Protein AF-A0AAD2GRL1-F1 (afdb_monomer_lite)

pLDDT: mean 74.94, std 17.13, range [29.59, 95.81]

Foldseek 3Di:
DVVVVVVVVVCVVVVVLVVVLVVVVPVPPPDPDPCPVVSVVVSVVVVVVVVVVVLLVVLLVLLVVLLVLLVVLQVLCCVPPVDGQPLSVLSNVLSVVSNVVSVVLVVVCVVPVPDPVVSCVVVVVVLVVSLVSLVVSLVSLVVCLVPVPPPQLPVPPPDPSVSSSRVSSVVSNVSSVVSNVD

Structure (mmCIF, N/CA/C/O backbone):
data_AF-A0AAD2GRL1-F1
#
_entry.id   AF-A0AAD2GRL1-F1
#
loop_
_atom_site.group_PDB
_atom_site.id
_atom_site.type_symbol
_atom_site.label_atom_id
_atom_site.label_alt_id
_atom_site.label_comp_id
_atom_site.label_asym_id
_atom_site.label_entity_id
_atom_site.label_seq_id
_atom_site.pdbx_PDB_ins_code
_atom_site.Cartn_x
_atom_site.Cartn_y
_atom_site.Cartn_z
_atom_site.occupancy
_atom_site.B_iso_or_equiv
_atom_site.auth_seq_id
_atom_site.auth_comp_id
_atom_site.auth_asym_id
_atom_site.auth_atom_id
_atom_site.pdbx_PDB_model_num
ATOM 1 N N . MET A 1 1 ? -14.959 5.376 -14.276 1.00 34.91 1 MET A N 1
ATOM 2 C CA . MET A 1 1 ? -16.328 4.791 -14.392 1.00 34.91 1 MET A CA 1
ATOM 3 C C . MET A 1 1 ? -16.620 3.685 -13.372 1.00 34.91 1 MET A C 1
ATOM 5 O O . MET A 1 1 ? -17.796 3.424 -13.156 1.00 34.91 1 MET A O 1
ATOM 9 N N . ARG A 1 2 ? -15.634 3.021 -12.741 1.00 31.81 2 ARG A N 1
ATOM 10 C CA . ARG A 1 2 ? -15.930 2.032 -11.677 1.00 31.81 2 ARG A CA 1
ATOM 11 C C . ARG A 1 2 ? -16.006 2.670 -10.281 1.00 31.81 2 ARG A C 1
ATOM 13 O O . ARG A 1 2 ? -16.637 2.109 -9.393 1.00 31.81 2 ARG A O 1
ATOM 20 N N . GLU A 1 3 ? -15.440 3.862 -10.104 1.00 33.09 3 GLU A N 1
ATOM 21 C CA . GLU A 1 3 ? -15.349 4.563 -8.816 1.00 33.09 3 GLU A CA 1
ATOM 22 C C . GLU A 1 3 ? -16.714 4.994 -8.248 1.00 33.09 3 GLU A C 1
ATOM 24 O O . GLU A 1 3 ? -16.919 4.963 -7.036 1.00 33.09 3 GLU A O 1
ATOM 29 N N . CYS A 1 4 ? -17.689 5.317 -9.107 1.00 29.59 4 CYS A N 1
ATOM 30 C CA . CYS A 1 4 ? -19.029 5.744 -8.682 1.00 29.59 4 CYS A CA 1
ATOM 31 C C . CYS A 1 4 ? -19.801 4.657 -7.907 1.00 29.59 4 CYS A C 1
ATOM 33 O O . CYS A 1 4 ? -20.678 4.979 -7.107 1.00 29.59 4 CYS A O 1
ATOM 35 N N . VAL A 1 5 ? -19.473 3.375 -8.117 1.00 37.91 5 VAL A N 1
ATOM 36 C CA . VAL A 1 5 ? -20.141 2.250 -7.440 1.00 37.91 5 VAL A CA 1
ATOM 37 C C . VAL A 1 5 ? -19.749 2.180 -5.961 1.00 37.91 5 VAL A C 1
ATOM 39 O O . VAL A 1 5 ? -20.601 1.903 -5.119 1.00 37.91 5 VAL A O 1
ATOM 42 N N . TYR A 1 6 ? -18.490 2.484 -5.627 1.00 38.44 6 TYR A N 1
ATOM 43 C CA . TYR A 1 6 ? -18.002 2.447 -4.243 1.00 38.44 6 TYR A CA 1
ATOM 44 C C . TYR A 1 6 ? -18.630 3.543 -3.376 1.00 38.44 6 TYR A C 1
ATOM 46 O O . TYR A 1 6 ? -19.085 3.245 -2.273 1.00 38.44 6 TYR A O 1
ATOM 54 N N . TYR A 1 7 ? -18.739 4.772 -3.894 1.00 39.94 7 TYR A N 1
ATOM 55 C CA . TYR A 1 7 ? -19.464 5.851 -3.210 1.00 39.94 7 TYR A CA 1
ATOM 56 C C . TYR A 1 7 ? -20.940 5.493 -3.001 1.00 39.94 7 TYR A C 1
ATOM 58 O O . TYR A 1 7 ? -21.425 5.543 -1.876 1.00 39.94 7 TYR A O 1
ATOM 66 N N . SER A 1 8 ? -21.632 5.020 -4.046 1.00 38.16 8 SER A N 1
ATOM 67 C CA . SER A 1 8 ? -23.049 4.650 -3.941 1.00 38.16 8 SER A CA 1
ATOM 68 C C . SER A 1 8 ? -23.310 3.523 -2.928 1.00 38.16 8 SER A C 1
ATOM 70 O O . SER A 1 8 ? -24.300 3.582 -2.193 1.00 38.16 8 SER A O 1
ATOM 72 N N . LEU A 1 9 ? -22.418 2.525 -2.822 1.00 44.53 9 LEU A N 1
ATOM 73 C CA . LEU A 1 9 ? -22.520 1.512 -1.767 1.00 44.53 9 LEU A CA 1
ATOM 74 C C . LEU A 1 9 ? -22.284 2.111 -0.376 1.00 44.53 9 LEU A C 1
ATOM 76 O O . LEU A 1 9 ? -23.083 1.845 0.525 1.00 44.53 9 LEU A O 1
ATOM 80 N N . ALA A 1 10 ? -21.234 2.920 -0.202 1.00 51.12 10 ALA A N 1
ATOM 81 C CA . ALA A 1 10 ? -20.911 3.559 1.072 1.00 51.12 10 ALA A CA 1
ATOM 82 C C . ALA A 1 10 ? -22.069 4.436 1.577 1.00 51.12 10 ALA A C 1
ATOM 84 O O . ALA A 1 10 ? -22.501 4.266 2.717 1.00 51.12 10 ALA A O 1
ATOM 85 N N . ASP A 1 11 ? -22.649 5.272 0.710 1.00 53.78 11 ASP A N 1
ATOM 86 C CA . ASP A 1 11 ? -23.836 6.077 1.016 1.00 53.78 11 ASP A CA 1
ATOM 87 C C . ASP A 1 11 ? -25.035 5.201 1.400 1.00 53.78 11 ASP A C 1
ATOM 89 O O . ASP A 1 11 ? -25.730 5.494 2.371 1.00 53.78 11 ASP A O 1
ATOM 93 N N . SER A 1 12 ? -25.269 4.083 0.700 1.00 55.78 12 SER A N 1
ATOM 94 C CA . SER A 1 12 ? -26.387 3.178 1.009 1.00 55.78 12 SER A CA 1
ATOM 95 C C . SER A 1 12 ? -26.247 2.483 2.373 1.00 55.78 12 SER A C 1
ATOM 97 O O . SER A 1 12 ? -27.241 2.291 3.080 1.00 55.78 12 SER A O 1
ATOM 99 N N . VAL A 1 13 ? -25.018 2.140 2.778 1.00 59.41 13 VAL A N 1
ATOM 100 C CA . VAL A 1 13 ? -24.712 1.537 4.084 1.00 59.41 13 VAL A CA 1
ATOM 101 C C . VAL A 1 13 ? -24.770 2.593 5.186 1.00 59.41 13 VAL A C 1
ATOM 103 O O . VAL A 1 13 ? -25.378 2.348 6.229 1.00 59.41 13 VAL A O 1
ATOM 106 N N . LEU A 1 14 ? -24.218 3.786 4.947 1.00 61.22 14 LEU A N 1
ATOM 107 C CA . LEU A 1 14 ? -24.242 4.901 5.891 1.00 61.22 14 LEU A CA 1
ATOM 108 C C . LEU A 1 14 ? -25.675 5.396 6.133 1.00 61.22 14 LEU A C 1
ATOM 110 O O . LEU A 1 14 ? -26.078 5.564 7.283 1.00 61.22 14 LEU A O 1
ATOM 114 N N . ALA A 1 15 ? -26.484 5.536 5.079 1.00 59.75 15 ALA A N 1
ATOM 115 C CA . ALA A 1 15 ? -27.900 5.879 5.177 1.00 59.75 15 ALA A CA 1
ATOM 116 C C . ALA A 1 15 ? -28.693 4.827 5.966 1.00 59.75 15 ALA A C 1
ATOM 118 O O . ALA A 1 15 ? -29.509 5.191 6.812 1.00 59.75 15 ALA A O 1
ATOM 119 N N . ARG A 1 16 ? -28.424 3.528 5.766 1.00 60.09 16 ARG A N 1
ATOM 120 C CA . ARG A 1 16 ? -29.048 2.452 6.557 1.00 60.09 16 ARG A CA 1
ATOM 121 C C . ARG A 1 16 ? -28.599 2.463 8.021 1.00 60.09 16 ARG A C 1
ATOM 123 O O . ARG A 1 16 ? -29.441 2.310 8.901 1.00 60.09 16 ARG A O 1
ATOM 130 N N . ALA A 1 17 ? -27.321 2.708 8.308 1.00 57.66 17 ALA A N 1
ATOM 131 C CA . ALA A 1 17 ? -26.826 2.857 9.680 1.00 57.66 17 ALA A CA 1
ATOM 132 C C . ALA A 1 17 ? -27.467 4.068 10.389 1.00 57.66 17 ALA A C 1
ATOM 134 O O . ALA A 1 17 ? -27.933 3.955 11.525 1.00 57.66 17 ALA A O 1
ATOM 135 N N . LEU A 1 18 ? -27.580 5.204 9.691 1.00 61.75 18 LEU A N 1
ATOM 136 C CA . LEU A 1 18 ? -28.280 6.398 10.168 1.00 61.75 18 LEU A CA 1
ATOM 137 C C . LEU A 1 18 ? -29.777 6.135 10.392 1.00 61.75 18 LEU A C 1
ATOM 139 O O . LEU A 1 18 ? -30.306 6.549 11.420 1.00 61.75 18 LEU A O 1
ATOM 143 N N . GLN A 1 19 ? -30.450 5.401 9.499 1.00 59.53 19 GLN A N 1
ATOM 144 C CA . GLN A 1 19 ? -31.848 4.981 9.673 1.00 59.53 19 GLN A CA 1
ATOM 145 C C . GLN A 1 19 ? -32.039 4.062 10.889 1.00 59.53 19 GLN A C 1
ATOM 147 O O . GLN A 1 19 ? -33.014 4.224 11.618 1.00 59.53 19 GLN A O 1
ATOM 152 N N . VAL A 1 20 ? -31.104 3.146 11.166 1.00 58.16 20 VAL A N 1
ATOM 153 C CA . VAL A 1 20 ? -31.151 2.282 12.360 1.00 58.16 20 VAL A CA 1
ATOM 154 C C . VAL A 1 20 ? -30.948 3.089 13.650 1.00 58.16 20 VAL A C 1
ATOM 156 O O . VAL A 1 20 ? -31.692 2.887 14.612 1.00 58.16 20 VAL A O 1
ATOM 159 N N . CYS A 1 21 ? -30.021 4.057 13.678 1.00 53.47 21 CYS A N 1
ATOM 160 C CA . CYS A 1 21 ? -29.917 4.985 14.811 1.00 53.47 21 CYS A CA 1
ATOM 161 C C . CYS A 1 21 ? -31.137 5.925 14.921 1.00 53.47 21 CYS A C 1
ATOM 163 O O . CYS A 1 21 ? -31.502 6.311 16.030 1.00 53.47 21 CYS A O 1
ATOM 165 N N . ALA A 1 22 ? -31.786 6.284 13.808 1.00 55.81 22 ALA A N 1
ATOM 166 C CA . ALA A 1 22 ? -32.980 7.128 13.801 1.00 55.81 22 ALA A CA 1
ATOM 167 C C . ALA A 1 22 ? -34.218 6.390 14.335 1.00 55.81 22 ALA A C 1
ATOM 169 O O . ALA A 1 22 ? -34.854 6.897 15.248 1.00 55.81 22 ALA A O 1
ATOM 170 N N . LEU A 1 23 ? -34.518 5.175 13.864 1.00 51.56 23 LEU A N 1
ATOM 171 C CA . LEU A 1 23 ? -35.681 4.394 14.320 1.00 51.56 23 LEU A CA 1
ATOM 172 C C . LEU A 1 23 ? -35.626 4.037 15.814 1.00 51.56 23 LEU A C 1
ATOM 174 O O . LEU A 1 23 ? -36.661 3.857 16.454 1.00 51.56 23 LEU A O 1
ATOM 178 N N . LYS A 1 24 ? -34.428 3.978 16.412 1.00 46.16 24 LYS A N 1
ATOM 179 C CA . LYS A 1 24 ? -34.277 3.765 17.860 1.00 46.16 24 LYS A CA 1
ATOM 180 C C . LYS A 1 24 ? -34.574 5.016 18.710 1.00 46.16 24 LYS A C 1
ATOM 182 O O . LYS A 1 24 ? -34.541 4.929 19.935 1.00 46.16 24 LYS A O 1
ATOM 187 N N . ARG A 1 25 ? -34.882 6.158 18.082 1.00 48.06 25 ARG A N 1
ATOM 188 C CA . ARG A 1 25 ? -35.316 7.403 18.737 1.00 48.06 25 ARG A CA 1
ATOM 189 C C . ARG A 1 25 ? -36.762 7.313 19.230 1.00 48.06 25 ARG A C 1
ATOM 191 O O . ARG A 1 25 ? -37.033 7.658 20.376 1.00 48.06 25 ARG A O 1
ATOM 198 N N . ASP A 1 26 ? -37.665 6.816 18.389 1.00 46.94 26 ASP A N 1
ATOM 199 C CA . ASP A 1 26 ? -39.111 7.009 18.577 1.00 46.94 26 ASP A CA 1
ATOM 200 C C . ASP A 1 26 ? -39.722 6.069 19.631 1.00 46.94 26 ASP A C 1
ATOM 202 O O . ASP A 1 26 ? -40.682 6.423 20.311 1.00 46.94 26 ASP A O 1
ATOM 206 N N . VAL A 1 27 ? -39.120 4.893 19.846 1.00 55.03 27 VAL A N 1
ATOM 207 C CA . VAL A 1 27 ? -39.595 3.897 20.830 1.00 55.03 27 VAL A CA 1
ATOM 208 C C . VAL A 1 27 ? -39.356 4.336 22.289 1.00 55.03 27 VAL A C 1
ATOM 210 O O . VAL A 1 27 ? -40.001 3.819 23.197 1.00 55.03 27 VAL A O 1
ATOM 213 N N . ASN A 1 28 ? -38.451 5.292 22.547 1.00 47.62 28 ASN A N 1
ATOM 214 C CA . ASN A 1 28 ? -38.010 5.658 23.904 1.00 47.62 28 ASN A CA 1
ATOM 215 C C . ASN A 1 28 ? -38.400 7.093 24.330 1.00 47.62 28 ASN A C 1
ATOM 217 O O . ASN A 1 28 ? -37.720 7.716 25.145 1.00 47.62 28 ASN A O 1
ATOM 221 N N . ALA A 1 29 ? -39.510 7.629 23.817 1.00 52.50 29 ALA A N 1
ATOM 222 C CA . ALA A 1 29 ? -39.974 8.990 24.122 1.00 52.50 29 ALA A CA 1
ATOM 223 C C . ALA A 1 29 ? -40.508 9.209 25.565 1.00 52.50 29 ALA A C 1
ATOM 225 O O . ALA A 1 29 ? -40.872 10.325 25.914 1.00 52.50 29 ALA A O 1
ATOM 226 N N . ASN A 1 30 ? -40.543 8.175 26.420 1.00 52.56 30 ASN A N 1
ATOM 227 C CA . ASN A 1 30 ? -41.138 8.226 27.770 1.00 52.56 30 ASN A CA 1
ATOM 228 C C . ASN A 1 30 ? -40.129 8.147 28.942 1.00 52.56 30 ASN A C 1
ATOM 230 O O . ASN A 1 30 ? -40.545 8.043 30.093 1.00 52.56 30 ASN A O 1
ATOM 234 N N . SER A 1 31 ? -38.811 8.200 28.699 1.00 51.69 31 SER A N 1
ATOM 235 C CA . SER A 1 31 ? -37.779 8.134 29.760 1.00 51.69 31 SER A CA 1
ATOM 236 C C . SER A 1 31 ? -36.692 9.207 29.591 1.00 51.69 31 SER A C 1
ATOM 238 O O . SER A 1 31 ? -35.535 8.947 29.257 1.00 51.69 31 SER A O 1
ATOM 240 N N . HIS A 1 32 ? -37.089 10.464 29.803 1.00 53.50 32 HIS A N 1
ATOM 241 C CA . HIS A 1 32 ? -36.231 11.632 29.590 1.00 53.50 32 HIS A CA 1
ATOM 242 C C . HIS A 1 32 ? -35.040 11.738 30.572 1.00 53.50 32 HIS A C 1
ATOM 244 O O . HIS A 1 32 ? -35.009 11.146 31.649 1.00 53.50 32 HIS A O 1
ATOM 250 N N . ILE A 1 33 ? -34.057 12.557 30.178 1.00 52.31 33 ILE A N 1
ATOM 251 C CA . ILE A 1 33 ? -32.831 12.936 30.909 1.00 52.31 33 ILE A CA 1
ATOM 252 C C . ILE A 1 33 ? -31.745 11.841 30.968 1.00 52.31 33 ILE A C 1
ATOM 254 O O . ILE A 1 33 ? -30.669 12.058 30.412 1.00 52.31 33 ILE A O 1
ATOM 258 N N . LEU A 1 34 ? -31.978 10.667 31.567 1.00 48.75 34 LEU A N 1
ATOM 259 C CA . LEU A 1 34 ? -30.893 9.683 31.794 1.00 48.75 34 LEU A CA 1
ATOM 260 C C . LEU A 1 34 ? -30.410 8.933 30.533 1.00 48.75 34 LEU A C 1
ATOM 262 O O . LEU A 1 34 ? -29.271 8.472 30.496 1.00 48.75 34 LEU A O 1
ATOM 266 N N . ALA A 1 35 ? -31.228 8.830 29.481 1.00 48.78 35 ALA A N 1
ATOM 267 C CA . ALA A 1 35 ? -30.902 8.027 28.294 1.00 48.78 35 ALA A CA 1
ATOM 268 C C . ALA A 1 35 ? -29.827 8.640 27.362 1.00 48.78 35 ALA A C 1
ATOM 270 O O . ALA A 1 35 ? -29.177 7.914 26.607 1.00 48.78 35 ALA A O 1
ATOM 271 N N . SER A 1 36 ? -29.621 9.963 27.403 1.00 48.34 36 SER A N 1
ATOM 272 C CA . SER A 1 36 ? -28.854 10.711 26.386 1.00 48.34 36 SER A CA 1
ATOM 273 C C . SER A 1 36 ? -27.392 10.248 26.240 1.00 48.34 36 SER A C 1
ATOM 275 O O . SER A 1 36 ? -26.915 9.967 25.135 1.00 48.34 36 SER A O 1
ATOM 277 N N . SER A 1 37 ? -26.686 10.082 27.362 1.00 49.03 37 SER A N 1
ATOM 278 C CA . SER A 1 37 ? -25.266 9.697 27.383 1.00 49.03 37 SER A CA 1
ATOM 279 C C . SER A 1 37 ? -25.023 8.246 26.942 1.00 49.03 37 SER A C 1
ATOM 281 O O . SER A 1 37 ? -23.983 7.946 26.352 1.00 49.03 37 SER A O 1
ATOM 283 N N . HIS A 1 38 ? -25.985 7.349 27.178 1.00 49.03 38 HIS A N 1
ATOM 284 C CA . HIS A 1 38 ? -25.906 5.941 26.779 1.00 49.03 38 HIS A CA 1
ATOM 285 C C . HIS A 1 38 ? -26.301 5.726 25.308 1.00 49.03 38 HIS A C 1
ATOM 287 O O . HIS A 1 38 ? -25.713 4.892 24.611 1.00 49.03 38 HIS A O 1
ATOM 293 N N . PHE A 1 39 ? -27.256 6.517 24.807 1.00 45.84 39 PHE A N 1
ATOM 294 C CA . PHE A 1 39 ? -27.690 6.488 23.409 1.00 45.84 39 PHE A CA 1
ATOM 295 C C . PHE A 1 39 ? -26.578 6.951 22.456 1.00 45.84 39 PHE A C 1
ATOM 297 O O . PHE A 1 39 ? -26.257 6.245 21.499 1.00 45.84 39 PHE A O 1
ATOM 304 N N . SER A 1 40 ? -25.921 8.077 22.769 1.00 52.47 40 SER A N 1
ATOM 305 C CA . SER A 1 40 ? -24.790 8.607 21.990 1.00 52.47 40 SER A CA 1
ATOM 306 C C . SER A 1 40 ? -23.672 7.567 21.813 1.00 52.47 40 SER A C 1
ATOM 308 O O . SER A 1 40 ? -23.276 7.253 20.688 1.00 52.47 40 SER A O 1
ATOM 310 N N . ARG A 1 41 ? -23.251 6.926 22.915 1.00 55.69 41 ARG A N 1
ATOM 311 C CA . ARG A 1 41 ? -22.243 5.851 22.900 1.00 55.69 41 ARG A CA 1
ATOM 312 C C . ARG A 1 41 ? -22.633 4.677 21.999 1.00 55.69 41 ARG A C 1
ATOM 314 O O . ARG A 1 41 ? -21.765 4.132 21.327 1.00 55.69 41 ARG A O 1
ATOM 321 N N . SER A 1 42 ? -23.914 4.312 21.952 1.00 55.38 42 SER A N 1
ATOM 322 C CA . SER A 1 42 ? -24.396 3.156 21.181 1.00 55.38 42 SER A CA 1
ATOM 323 C C . SER A 1 42 ? -24.320 3.378 19.662 1.00 55.38 42 SER A C 1
ATOM 325 O O . SER A 1 42 ? -23.892 2.484 18.929 1.00 55.38 42 SER A O 1
ATOM 327 N N . CYS A 1 43 ? -24.681 4.572 19.174 1.00 61.16 43 CYS A N 1
ATOM 328 C CA . CYS A 1 43 ? -24.590 4.871 17.739 1.00 61.16 43 CYS A CA 1
ATOM 329 C C . CYS A 1 43 ? -23.126 5.056 17.290 1.00 61.16 43 CYS A C 1
ATOM 331 O O . CYS 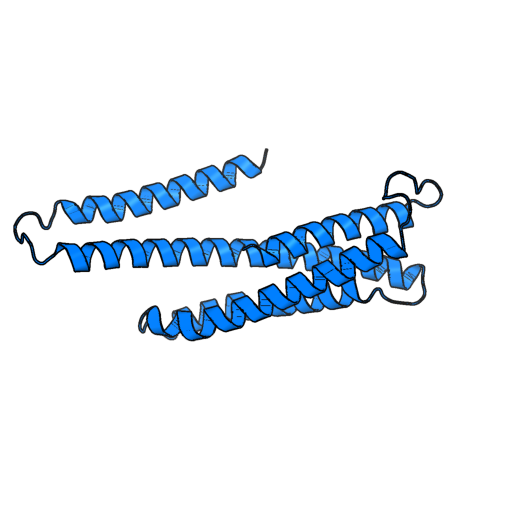A 1 43 ? -22.715 4.460 16.296 1.00 61.16 43 CYS A O 1
ATOM 333 N N . VAL A 1 44 ? -22.308 5.782 18.070 1.00 67.00 44 VAL A N 1
ATOM 334 C CA . VAL A 1 44 ? -20.861 5.956 17.806 1.00 67.00 44 VAL A CA 1
ATOM 335 C C . VAL A 1 44 ? -20.141 4.608 17.709 1.00 67.00 44 VAL A C 1
ATOM 337 O O . VAL A 1 44 ? -19.363 4.386 16.783 1.00 67.00 44 VAL A O 1
ATOM 340 N N . MET A 1 45 ? -20.446 3.685 18.625 1.00 64.81 45 MET A N 1
ATOM 341 C CA . MET A 1 45 ? -19.877 2.336 18.652 1.00 64.81 45 MET A CA 1
ATOM 342 C C . MET A 1 45 ? -20.198 1.534 17.381 1.00 64.81 45 MET A C 1
ATOM 344 O O . MET A 1 45 ? -19.319 0.859 16.856 1.00 64.81 45 MET A O 1
ATOM 348 N N . THR A 1 46 ? -21.417 1.660 16.846 1.00 66.94 46 THR A N 1
ATOM 349 C CA . THR A 1 46 ? -21.828 0.975 15.607 1.00 66.94 46 THR A CA 1
ATOM 350 C C . THR A 1 46 ? -21.139 1.568 14.373 1.00 66.94 46 THR A C 1
ATOM 352 O O . THR A 1 46 ? -20.641 0.828 13.526 1.00 66.94 46 THR A O 1
ATOM 355 N N . VAL A 1 47 ? -21.066 2.902 14.274 1.00 72.44 47 VAL A N 1
ATOM 356 C CA . VAL A 1 47 ? -20.419 3.590 13.140 1.00 72.44 47 VAL A CA 1
ATOM 357 C C . VAL A 1 47 ? -18.922 3.268 13.081 1.00 72.44 47 VAL A C 1
ATOM 359 O O . VAL A 1 47 ? -18.412 2.963 12.005 1.00 72.44 47 VAL A O 1
ATOM 362 N N . ALA A 1 48 ? -18.232 3.248 14.227 1.00 73.50 48 ALA A N 1
ATOM 363 C CA . ALA A 1 48 ? -16.814 2.890 14.298 1.00 73.50 48 ALA A CA 1
ATOM 364 C C . ALA A 1 48 ? -16.531 1.473 13.761 1.00 73.50 48 ALA A C 1
ATOM 366 O O . ALA A 1 48 ? -15.582 1.285 13.000 1.00 73.50 48 ALA A O 1
ATOM 367 N N . SER A 1 49 ? -17.376 0.487 14.089 1.00 72.56 49 SER A N 1
ATOM 368 C CA . SER A 1 49 ? -17.248 -0.883 13.569 1.00 72.56 49 SER A CA 1
ATOM 369 C C . SER A 1 49 ? -17.411 -0.963 12.047 1.00 72.56 49 SER A C 1
ATOM 371 O O . SER A 1 49 ? -16.669 -1.696 11.397 1.00 72.56 49 SER A O 1
ATOM 373 N N . VAL A 1 50 ? -18.341 -0.196 11.464 1.00 77.38 50 VAL A N 1
ATOM 374 C CA . VAL A 1 50 ? -18.548 -0.156 10.003 1.00 77.38 50 VAL A CA 1
ATOM 375 C C . VAL A 1 50 ? -17.352 0.487 9.294 1.00 77.38 50 VAL A C 1
ATOM 377 O O . VAL A 1 50 ? -16.865 -0.066 8.310 1.00 77.38 50 VAL A O 1
ATOM 380 N N . VAL A 1 51 ? -16.835 1.607 9.811 1.00 81.38 51 VAL A N 1
ATOM 381 C CA . VAL A 1 51 ? -15.658 2.287 9.238 1.00 81.38 51 VAL A CA 1
ATOM 382 C C . VAL A 1 51 ? -14.417 1.387 9.286 1.00 81.38 51 VAL A C 1
ATOM 384 O O . VAL A 1 51 ? -13.754 1.231 8.262 1.00 81.38 51 VAL A O 1
ATOM 387 N N . ARG A 1 52 ? -14.153 0.717 10.421 1.00 80.50 52 ARG A N 1
ATOM 388 C CA . ARG A 1 52 ? -13.067 -0.276 10.565 1.00 80.50 52 ARG A CA 1
ATOM 389 C C . ARG A 1 52 ? -13.170 -1.392 9.520 1.00 80.50 52 ARG A C 1
ATOM 391 O O . ARG A 1 52 ? -12.174 -1.716 8.881 1.00 80.50 52 ARG A O 1
ATOM 398 N N . LEU A 1 53 ? -14.360 -1.966 9.322 1.00 81.81 53 LEU A N 1
ATOM 399 C CA . LEU A 1 53 ? -14.562 -3.050 8.353 1.00 81.81 53 LEU A CA 1
ATOM 400 C C . LEU A 1 53 ? -14.271 -2.592 6.911 1.00 81.81 53 LEU A C 1
ATOM 402 O O . LEU A 1 53 ? -13.633 -3.316 6.147 1.00 81.81 53 LEU A O 1
ATOM 406 N N . ILE A 1 54 ? -14.701 -1.378 6.548 1.00 86.88 54 ILE A N 1
ATOM 407 C CA . ILE A 1 54 ? -14.446 -0.792 5.225 1.00 86.88 54 ILE A CA 1
ATOM 408 C C . ILE A 1 54 ? -12.942 -0.547 5.026 1.00 86.88 54 ILE A C 1
ATOM 410 O O . ILE A 1 54 ? -12.400 -0.979 4.008 1.00 86.88 54 ILE A O 1
ATOM 414 N N . ALA A 1 55 ? -12.259 0.062 6.001 1.00 86.69 55 ALA A N 1
ATOM 415 C CA . ALA A 1 55 ? -10.817 0.322 5.956 1.00 86.69 55 ALA A CA 1
ATOM 416 C C . ALA A 1 55 ? -10.000 -0.972 5.772 1.00 86.69 55 ALA A C 1
ATOM 418 O O . ALA A 1 55 ? -9.240 -1.092 4.811 1.00 86.69 55 ALA A O 1
ATOM 419 N N . LEU A 1 56 ? -10.246 -1.988 6.609 1.00 84.56 56 LEU A N 1
ATOM 420 C CA . LEU A 1 56 ? -9.605 -3.305 6.500 1.00 84.56 56 LEU A CA 1
ATOM 421 C C . LEU A 1 56 ? -9.862 -3.963 5.131 1.00 84.56 56 LEU A C 1
ATOM 423 O O . LEU A 1 56 ? -8.951 -4.548 4.544 1.00 84.56 56 LEU A O 1
ATOM 427 N N . SER A 1 57 ? -11.078 -3.835 4.582 1.00 87.94 57 SER A N 1
ATOM 428 C CA . SER A 1 57 ? -11.386 -4.377 3.253 1.00 87.94 57 SER A CA 1
ATOM 429 C C . SER A 1 57 ? -10.579 -3.690 2.140 1.00 87.94 57 SER A C 1
ATOM 431 O O . SER A 1 57 ? -10.008 -4.380 1.296 1.00 87.94 57 SER A O 1
ATOM 433 N N . LEU A 1 58 ? -10.443 -2.359 2.178 1.00 89.94 58 LEU A N 1
ATOM 434 C CA . LEU A 1 58 ? -9.670 -1.584 1.201 1.00 89.94 58 LEU A CA 1
ATOM 435 C C . LEU A 1 58 ? -8.180 -1.938 1.252 1.00 89.94 58 LEU A C 1
ATOM 437 O O . LEU A 1 58 ? -7.601 -2.271 0.217 1.00 89.94 58 LEU A O 1
ATOM 441 N N . VAL A 1 59 ? -7.588 -1.961 2.451 1.00 91.19 59 VAL A N 1
ATOM 442 C CA . VAL A 1 59 ? -6.179 -2.343 2.652 1.00 91.19 59 VAL A CA 1
ATOM 443 C C . VAL A 1 59 ? -5.910 -3.760 2.135 1.00 91.19 59 VAL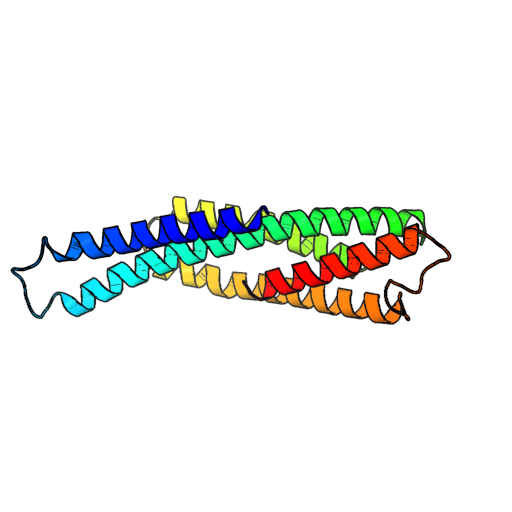 A C 1
ATOM 445 O O . VAL A 1 59 ? -4.891 -3.990 1.488 1.00 91.19 59 VAL A O 1
ATOM 448 N N . SER A 1 60 ? -6.836 -4.709 2.324 1.00 90.88 60 SER A N 1
ATOM 449 C CA . SER A 1 60 ? -6.669 -6.072 1.794 1.00 90.88 60 SER A CA 1
ATOM 450 C C . SER A 1 60 ? -6.655 -6.135 0.256 1.00 90.88 60 SER A C 1
ATOM 452 O O . SER A 1 60 ? -5.864 -6.882 -0.323 1.00 90.88 60 SER A O 1
ATOM 454 N N . VAL A 1 61 ? -7.466 -5.312 -0.423 1.00 93.00 61 VAL A N 1
ATOM 455 C CA . VAL A 1 61 ? -7.500 -5.231 -1.894 1.00 93.00 61 VAL A CA 1
ATOM 456 C C . VAL A 1 61 ? -6.234 -4.560 -2.432 1.00 93.00 61 VAL A C 1
ATOM 458 O O . VAL A 1 61 ? -5.614 -5.076 -3.361 1.00 93.00 61 VAL A O 1
ATOM 461 N N . PHE A 1 62 ? -5.790 -3.457 -1.827 1.00 91.62 62 PHE A N 1
ATOM 462 C CA . PHE A 1 62 ? -4.543 -2.794 -2.221 1.00 91.62 62 PHE A CA 1
ATOM 463 C C . PHE A 1 62 ? -3.296 -3.646 -1.912 1.00 91.62 62 PHE A C 1
ATOM 465 O O . PHE A 1 62 ? -2.334 -3.631 -2.685 1.00 91.62 62 PHE A O 1
ATOM 472 N N . ALA A 1 63 ? -3.311 -4.455 -0.845 1.00 92.81 63 ALA A N 1
ATOM 473 C CA . ALA A 1 63 ? -2.285 -5.466 -0.579 1.00 92.81 63 ALA A CA 1
ATOM 474 C C . ALA A 1 63 ? -2.231 -6.547 -1.679 1.00 92.81 63 ALA A C 1
ATOM 476 O O . ALA A 1 63 ? -1.150 -6.900 -2.145 1.00 92.81 63 ALA A O 1
ATOM 477 N N . LEU A 1 64 ? -3.380 -7.032 -2.164 1.00 93.94 64 LEU A N 1
ATOM 478 C CA . LEU A 1 64 ? -3.429 -7.969 -3.297 1.00 93.94 64 LEU A CA 1
ATOM 479 C C . LEU A 1 64 ? -2.888 -7.343 -4.596 1.00 93.94 64 LEU A C 1
ATOM 481 O O . LEU A 1 64 ? -2.115 -7.988 -5.306 1.00 93.94 64 LEU A O 1
ATOM 485 N N . CYS A 1 65 ? -3.225 -6.081 -4.882 1.00 93.56 65 CYS A N 1
ATOM 486 C CA . CYS A 1 65 ? -2.677 -5.353 -6.032 1.00 93.56 65 CYS A CA 1
ATOM 487 C C . CYS A 1 65 ? -1.149 -5.196 -5.941 1.00 93.56 65 CYS A C 1
ATOM 489 O O . CYS A 1 65 ? -0.436 -5.525 -6.888 1.00 93.56 65 CYS A O 1
ATOM 491 N N . THR A 1 66 ? -0.629 -4.743 -4.796 1.00 93.25 66 THR A N 1
ATOM 492 C CA . THR A 1 66 ? 0.822 -4.558 -4.589 1.00 93.25 66 THR A CA 1
ATOM 493 C C . THR A 1 66 ? 1.606 -5.866 -4.631 1.00 93.25 66 THR A C 1
ATOM 495 O O . THR A 1 66 ? 2.711 -5.869 -5.167 1.00 93.25 66 THR A O 1
ATOM 498 N N . LEU A 1 67 ? 1.038 -6.984 -4.163 1.00 94.19 67 LEU A N 1
ATOM 499 C CA . LEU A 1 67 ? 1.640 -8.313 -4.322 1.00 94.19 67 LEU A CA 1
ATOM 500 C C . LEU A 1 67 ? 1.824 -8.679 -5.804 1.00 94.19 67 LEU A C 1
ATOM 502 O O . LEU A 1 67 ? 2.895 -9.147 -6.194 1.00 94.19 67 LEU A O 1
ATOM 506 N N . GLY A 1 68 ? 0.800 -8.437 -6.631 1.00 93.19 68 GLY A N 1
ATOM 507 C CA . GLY A 1 68 ? 0.849 -8.677 -8.075 1.00 93.19 68 GLY A CA 1
ATOM 508 C C . GLY A 1 68 ? 1.906 -7.824 -8.780 1.00 93.19 68 GLY A C 1
ATOM 509 O O . GLY A 1 68 ? 2.739 -8.360 -9.512 1.00 93.19 68 GLY A O 1
ATOM 510 N N . LEU A 1 69 ? 1.926 -6.515 -8.505 1.00 92.06 69 LEU A N 1
ATOM 511 C CA . LEU A 1 69 ? 2.915 -5.590 -9.070 1.00 92.06 69 LEU A CA 1
ATOM 512 C C . LEU A 1 69 ? 4.346 -5.940 -8.640 1.00 92.06 69 LEU A C 1
ATOM 514 O O . LEU A 1 69 ? 5.244 -6.024 -9.475 1.00 92.06 69 LEU A O 1
ATOM 518 N N . ALA A 1 70 ? 4.569 -6.202 -7.351 1.00 90.94 70 ALA A N 1
ATOM 519 C CA . ALA A 1 70 ? 5.891 -6.552 -6.843 1.00 90.94 70 ALA A CA 1
ATOM 520 C C . ALA A 1 70 ? 6.411 -7.875 -7.437 1.00 90.94 70 ALA A C 1
ATOM 522 O O . ALA A 1 70 ? 7.600 -7.984 -7.745 1.00 90.94 70 ALA A O 1
ATOM 523 N N . ALA A 1 71 ? 5.531 -8.858 -7.665 1.00 91.44 71 ALA A N 1
ATOM 524 C CA . ALA A 1 71 ? 5.873 -10.100 -8.356 1.00 91.44 71 ALA A CA 1
ATOM 525 C C . ALA A 1 71 ? 6.230 -9.871 -9.838 1.00 91.44 71 ALA A C 1
ATOM 527 O O . ALA A 1 71 ? 7.205 -10.450 -10.324 1.00 91.44 71 ALA A O 1
ATOM 528 N N . ALA A 1 72 ? 5.497 -8.997 -10.540 1.00 89.94 72 ALA A N 1
ATOM 529 C CA . ALA A 1 72 ? 5.810 -8.610 -11.916 1.00 89.94 72 ALA A CA 1
ATOM 530 C C . ALA A 1 72 ? 7.191 -7.934 -12.010 1.00 89.94 72 ALA A C 1
ATOM 532 O O . ALA A 1 72 ? 8.049 -8.396 -12.766 1.00 89.94 72 ALA A O 1
ATOM 533 N N . VAL A 1 73 ? 7.455 -6.927 -11.168 1.00 86.56 73 VAL A N 1
ATOM 534 C CA . VAL A 1 73 ? 8.760 -6.244 -11.072 1.00 86.56 73 VAL A CA 1
ATOM 535 C C . VAL A 1 73 ? 9.892 -7.238 -10.780 1.00 86.56 73 VAL A C 1
ATOM 537 O O . VAL A 1 73 ? 10.900 -7.243 -11.486 1.00 86.56 73 VAL A O 1
ATOM 540 N N . LEU A 1 74 ? 9.721 -8.147 -9.812 1.00 87.81 74 LEU A N 1
ATOM 541 C CA . LEU A 1 74 ? 10.734 -9.157 -9.471 1.00 87.81 74 LEU A CA 1
ATOM 542 C C . LEU A 1 74 ? 11.029 -10.147 -10.607 1.00 87.81 74 LEU A C 1
ATOM 544 O O . LEU A 1 74 ? 12.164 -10.620 -10.716 1.00 87.81 74 LEU A O 1
ATOM 548 N N . SER A 1 75 ? 10.046 -10.452 -11.460 1.00 87.81 75 SER A N 1
ATOM 549 C CA . SER A 1 75 ? 10.261 -11.285 -12.651 1.00 87.81 75 SER A CA 1
ATOM 550 C C . SER A 1 75 ? 11.181 -10.592 -13.668 1.00 87.81 75 SER A C 1
ATOM 552 O O . SER A 1 75 ? 12.103 -11.220 -14.202 1.00 87.81 75 SER A O 1
ATOM 554 N N . LEU A 1 76 ? 11.014 -9.277 -13.853 1.00 82.44 76 LEU A N 1
ATOM 555 C CA . LEU A 1 76 ? 11.867 -8.453 -14.711 1.00 82.44 76 LEU A CA 1
ATOM 556 C C . LEU A 1 76 ? 13.281 -8.317 -14.119 1.00 82.44 76 LEU A C 1
ATOM 558 O O . LEU A 1 76 ? 14.256 -8.551 -14.833 1.00 82.44 76 LEU A O 1
ATOM 562 N N . SER A 1 77 ? 13.415 -8.032 -12.815 1.00 80.62 77 SER A N 1
ATOM 563 C CA . SER A 1 77 ? 14.723 -7.914 -12.142 1.00 80.62 77 SER A CA 1
ATOM 564 C C . SER A 1 77 ? 15.582 -9.170 -12.302 1.00 80.62 77 SER A C 1
ATOM 566 O O . SER A 1 77 ? 16.751 -9.078 -12.683 1.00 80.62 77 SER A O 1
ATOM 568 N N . LYS A 1 78 ? 14.998 -10.355 -12.070 1.00 81.44 78 LYS A N 1
ATOM 569 C CA . LYS A 1 78 ? 15.721 -11.628 -12.205 1.00 81.44 78 LYS A CA 1
ATOM 570 C C . LYS A 1 78 ? 16.161 -11.906 -13.641 1.00 81.44 78 LYS A C 1
ATOM 572 O O . LYS A 1 78 ? 17.239 -12.456 -13.836 1.00 81.44 78 LYS A O 1
ATOM 577 N N . THR A 1 79 ? 15.348 -11.516 -14.623 1.00 75.94 79 THR A N 1
ATOM 578 C CA . THR A 1 79 ? 15.620 -11.760 -16.048 1.00 75.94 79 THR A CA 1
ATOM 579 C C . THR A 1 79 ? 16.694 -10.823 -16.607 1.00 75.94 79 THR A C 1
ATOM 581 O O . THR A 1 79 ? 17.500 -11.257 -17.425 1.00 75.94 79 THR A O 1
ATOM 584 N N . TYR A 1 80 ? 16.735 -9.557 -16.168 1.00 67.25 80 TYR A N 1
ATOM 585 C CA . TYR A 1 80 ? 17.572 -8.522 -16.797 1.00 67.25 80 TYR A CA 1
ATOM 586 C C . TYR A 1 80 ? 18.739 -7.992 -15.953 1.00 67.25 80 TYR A C 1
ATOM 588 O O . TYR A 1 80 ? 19.650 -7.395 -16.518 1.00 67.25 80 TYR A O 1
ATOM 596 N N . MET A 1 81 ? 18.751 -8.199 -14.631 1.00 64.19 81 MET A N 1
ATOM 597 C CA . MET A 1 81 ? 19.779 -7.642 -13.732 1.00 64.19 81 MET A CA 1
ATOM 598 C C . MET A 1 81 ? 20.501 -8.680 -12.859 1.00 64.19 81 MET A C 1
ATOM 600 O O . MET A 1 81 ? 21.336 -8.307 -12.040 1.00 64.19 81 MET A O 1
ATOM 604 N N . SER A 1 82 ? 20.219 -9.981 -13.010 1.00 70.00 82 SER A N 1
ATOM 605 C CA . SER A 1 82 ? 20.802 -11.072 -12.193 1.00 70.00 82 SER A CA 1
ATOM 606 C C . SER A 1 82 ? 20.611 -10.926 -10.668 1.00 70.00 82 SER A C 1
ATOM 608 O O . SER A 1 82 ? 21.269 -11.599 -9.878 1.00 70.00 82 SER A O 1
ATOM 610 N N . GLY A 1 83 ? 19.677 -10.070 -10.249 1.00 74.00 83 GLY A N 1
ATOM 611 C CA . GLY A 1 83 ? 19.443 -9.689 -8.858 1.00 74.00 83 GLY A CA 1
ATOM 612 C C . GLY A 1 83 ? 17.971 -9.395 -8.576 1.00 74.00 83 GLY A C 1
ATOM 613 O O . GLY A 1 83 ? 17.086 -9.713 -9.374 1.00 74.00 83 GLY A O 1
ATOM 614 N N . TYR A 1 84 ? 17.696 -8.798 -7.419 1.00 78.69 84 TYR A N 1
ATOM 615 C CA . TYR A 1 84 ? 16.349 -8.436 -6.987 1.00 78.69 84 TYR A CA 1
ATOM 616 C C . TYR A 1 84 ? 16.342 -7.048 -6.347 1.00 78.69 84 TYR A C 1
ATOM 618 O O . TYR A 1 84 ? 17.254 -6.699 -5.599 1.00 78.69 84 TYR A O 1
ATOM 626 N N . TYR A 1 85 ? 15.293 -6.267 -6.604 1.00 81.62 85 TYR A N 1
ATOM 627 C CA . TYR A 1 85 ? 15.108 -4.996 -5.914 1.00 81.62 85 TYR A CA 1
ATOM 628 C C . TYR A 1 85 ? 14.623 -5.221 -4.471 1.00 81.62 85 TYR A C 1
ATOM 630 O O . TYR A 1 85 ? 13.650 -5.958 -4.263 1.00 81.62 85 TYR A O 1
ATOM 638 N N . PRO A 1 86 ? 15.235 -4.574 -3.459 1.00 86.69 86 PRO A N 1
ATOM 639 C CA . PRO A 1 86 ? 14.858 -4.775 -2.061 1.00 86.69 86 PRO A CA 1
ATOM 640 C C . PRO A 1 86 ? 13.451 -4.245 -1.751 1.00 86.69 86 PRO A C 1
ATOM 642 O O . PRO A 1 86 ? 12.735 -4.878 -0.979 1.00 86.69 86 PRO A O 1
ATOM 645 N N . TYR A 1 87 ? 13.009 -3.152 -2.393 1.00 86.19 87 TYR A N 1
ATOM 646 C CA . TYR A 1 87 ? 11.653 -2.616 -2.202 1.00 86.19 87 TYR A CA 1
ATOM 647 C C . TYR A 1 87 ? 10.569 -3.611 -2.643 1.00 86.19 87 TYR A C 1
ATOM 649 O O . TYR A 1 87 ? 9.553 -3.742 -1.969 1.00 86.19 87 TYR A O 1
ATOM 657 N N . ALA A 1 88 ? 10.794 -4.362 -3.727 1.00 89.38 88 ALA A N 1
ATOM 658 C CA . ALA A 1 88 ? 9.826 -5.334 -4.233 1.00 89.38 88 ALA A CA 1
ATOM 659 C C . ALA A 1 88 ? 9.745 -6.578 -3.330 1.00 89.38 88 ALA A C 1
ATOM 661 O O . ALA A 1 88 ? 8.658 -7.097 -3.081 1.00 89.38 88 ALA A O 1
ATOM 662 N N . ALA A 1 89 ? 10.876 -7.018 -2.765 1.00 90.88 89 ALA A N 1
ATOM 663 C CA . ALA A 1 89 ? 10.885 -8.062 -1.741 1.00 90.88 89 ALA A CA 1
ATOM 664 C C . ALA A 1 89 ? 10.153 -7.613 -0.458 1.00 90.88 89 ALA A C 1
ATOM 666 O O . ALA A 1 89 ? 9.364 -8.380 0.098 1.00 90.88 89 ALA A O 1
ATOM 667 N N . LEU A 1 90 ? 10.359 -6.361 -0.025 1.00 91.88 90 LEU A N 1
ATOM 668 C CA . LEU A 1 90 ? 9.664 -5.783 1.129 1.00 91.88 90 LEU A CA 1
ATOM 669 C C . LEU A 1 90 ? 8.152 -5.651 0.876 1.00 91.88 90 LEU A C 1
ATOM 671 O O . LEU A 1 90 ? 7.361 -6.010 1.742 1.00 91.88 90 LEU A O 1
ATOM 675 N N . ALA A 1 91 ? 7.752 -5.230 -0.329 1.00 93.12 91 ALA A N 1
ATOM 676 C CA . ALA A 1 91 ? 6.354 -5.112 -0.738 1.00 93.12 91 ALA A CA 1
ATOM 677 C C . ALA A 1 91 ? 5.619 -6.462 -0.742 1.00 93.12 91 ALA A C 1
ATOM 679 O O . ALA A 1 91 ? 4.498 -6.538 -0.240 1.00 93.12 91 ALA A O 1
ATOM 680 N N . ILE A 1 92 ? 6.245 -7.544 -1.232 1.00 94.81 92 ILE A N 1
ATOM 681 C CA . ILE A 1 92 ? 5.662 -8.894 -1.118 1.00 94.81 92 ILE A CA 1
ATOM 682 C C . ILE A 1 92 ? 5.515 -9.294 0.353 1.00 94.81 92 ILE A C 1
ATOM 684 O O . ILE A 1 92 ? 4.455 -9.782 0.735 1.00 94.81 92 ILE A O 1
ATOM 688 N N . ALA A 1 93 ? 6.531 -9.073 1.193 1.00 95.00 93 ALA A N 1
ATOM 689 C CA . ALA A 1 93 ? 6.446 -9.407 2.616 1.00 95.00 93 ALA A CA 1
ATOM 690 C C . ALA A 1 93 ? 5.320 -8.626 3.326 1.00 95.00 93 ALA A C 1
ATOM 692 O O . ALA A 1 93 ? 4.514 -9.224 4.040 1.00 95.00 93 ALA A O 1
ATOM 693 N N . ALA A 1 94 ? 5.213 -7.317 3.073 1.00 94.00 94 ALA A N 1
ATOM 694 C CA . ALA A 1 94 ? 4.155 -6.457 3.597 1.00 94.00 94 ALA A CA 1
ATOM 695 C C . ALA A 1 94 ? 2.762 -6.918 3.148 1.00 94.00 94 ALA A C 1
ATOM 697 O O . ALA A 1 94 ? 1.860 -7.068 3.978 1.00 94.00 94 ALA A O 1
ATOM 698 N N . ALA A 1 95 ? 2.596 -7.216 1.858 1.00 94.94 95 ALA A N 1
ATOM 699 C CA . ALA A 1 95 ? 1.340 -7.705 1.309 1.00 94.94 95 ALA A CA 1
ATOM 700 C C . ALA A 1 95 ? 0.947 -9.076 1.881 1.00 94.94 95 ALA A C 1
ATOM 702 O O . ALA A 1 95 ? -0.184 -9.229 2.331 1.00 94.94 95 ALA A O 1
ATOM 703 N N . VAL A 1 96 ? 1.865 -10.050 1.941 1.00 95.81 96 VAL A N 1
ATOM 704 C CA . VAL A 1 96 ? 1.595 -11.387 2.505 1.00 95.81 96 VAL A CA 1
ATOM 705 C C . VAL A 1 96 ? 1.195 -11.300 3.979 1.00 95.81 96 VAL A C 1
ATOM 707 O O . VAL A 1 96 ? 0.197 -11.903 4.367 1.00 95.81 96 VAL A O 1
ATOM 710 N N . ILE A 1 97 ? 1.912 -10.520 4.796 1.00 94.62 97 ILE A N 1
ATOM 711 C CA . ILE A 1 97 ? 1.563 -10.330 6.214 1.00 94.62 97 ILE A CA 1
ATOM 712 C C . ILE A 1 97 ? 0.186 -9.659 6.339 1.00 94.62 97 ILE A C 1
ATOM 714 O O . ILE A 1 97 ? -0.647 -10.111 7.120 1.00 94.62 97 ILE A O 1
ATOM 718 N N . THR A 1 98 ? -0.097 -8.637 5.528 1.00 93.19 98 THR A N 1
ATOM 719 C CA . THR A 1 98 ? -1.399 -7.947 5.514 1.00 93.19 98 THR A CA 1
ATOM 720 C C . THR A 1 98 ? -2.546 -8.898 5.141 1.00 93.19 98 THR A C 1
ATOM 722 O O . THR A 1 98 ? -3.554 -8.964 5.846 1.00 93.19 98 THR A O 1
ATOM 725 N N . ILE A 1 99 ? -2.374 -9.688 4.075 1.00 93.38 99 ILE A N 1
ATOM 726 C CA . ILE A 1 99 ? -3.358 -10.661 3.571 1.00 93.38 99 ILE A CA 1
ATOM 727 C C . ILE A 1 99 ? -3.594 -11.805 4.569 1.00 93.38 99 ILE A C 1
ATOM 729 O O . ILE A 1 99 ? -4.702 -12.330 4.622 1.00 93.38 99 ILE A O 1
ATOM 733 N N . LEU A 1 100 ? -2.598 -12.185 5.376 1.00 93.12 100 LEU A N 1
ATOM 734 C CA . LEU A 1 100 ? -2.754 -13.209 6.414 1.00 93.12 100 LEU A CA 1
ATOM 735 C C . LEU A 1 100 ? -3.374 -12.659 7.707 1.00 93.12 100 LEU A C 1
ATOM 737 O O . LEU A 1 100 ? -4.247 -13.309 8.283 1.00 93.12 100 LEU A O 1
ATOM 741 N N . THR A 1 101 ? -2.970 -11.472 8.175 1.00 89.94 101 THR A N 1
ATOM 742 C CA . THR A 1 101 ? -3.422 -10.987 9.488 1.00 89.94 101 THR A CA 1
ATOM 743 C C . THR A 1 101 ? -4.829 -10.387 9.470 1.00 89.94 101 THR A C 1
ATOM 745 O O . THR A 1 101 ? -5.562 -10.590 10.434 1.00 89.94 101 THR A O 1
ATOM 748 N N . ILE A 1 102 ? -5.269 -9.726 8.391 1.00 87.81 102 ILE A N 1
ATOM 749 C CA . ILE A 1 102 ? -6.643 -9.187 8.296 1.00 87.81 102 ILE A CA 1
ATOM 750 C C . ILE A 1 102 ? -7.724 -10.281 8.482 1.00 87.81 102 ILE A C 1
ATOM 752 O O . ILE A 1 102 ? -8.600 -10.106 9.338 1.00 87.81 102 ILE A O 1
ATOM 756 N N . PRO A 1 103 ? -7.693 -11.433 7.777 1.00 84.19 103 PRO A N 1
ATOM 757 C CA . PRO A 1 103 ? -8.649 -12.511 8.025 1.00 84.19 103 PRO A CA 1
ATOM 758 C C . PRO A 1 103 ? -8.410 -13.222 9.364 1.00 84.19 103 PRO A C 1
ATOM 760 O O . PRO A 1 103 ? -9.380 -13.666 9.974 1.00 84.19 103 PRO A O 1
ATOM 763 N N . ALA A 1 104 ? -7.174 -13.290 9.876 1.00 86.00 104 ALA A N 1
ATOM 764 C CA . ALA A 1 104 ? -6.912 -13.846 11.208 1.00 86.00 104 ALA A CA 1
ATOM 765 C C . ALA A 1 104 ? -7.560 -13.004 12.325 1.00 86.00 104 ALA A C 1
ATOM 767 O O . ALA A 1 104 ? -8.209 -13.553 13.212 1.00 86.00 104 ALA A O 1
ATOM 768 N N . MET A 1 105 ? -7.463 -11.673 12.249 1.00 81.44 105 MET A N 1
ATOM 769 C CA . MET A 1 105 ? -8.178 -10.747 13.137 1.00 81.44 105 MET A CA 1
ATOM 770 C C . MET A 1 105 ? -9.695 -10.892 12.992 1.00 81.44 105 MET A C 1
ATOM 772 O O . MET A 1 105 ? -10.393 -11.052 13.990 1.00 81.44 105 MET A O 1
ATOM 776 N N . SER A 1 106 ? -10.191 -10.942 11.753 1.00 80.62 106 SER A N 1
ATOM 777 C CA . SER A 1 106 ? -11.618 -11.146 11.465 1.00 80.62 106 SER A CA 1
ATOM 778 C C . SER A 1 106 ? -12.149 -12.473 12.036 1.00 80.62 106 SER A C 1
ATOM 780 O O . SER A 1 106 ? -13.290 -12.544 12.483 1.00 80.62 106 SER A O 1
ATOM 782 N N . ALA A 1 107 ? -11.328 -13.529 12.067 1.00 81.62 107 ALA A N 1
ATOM 783 C CA . ALA A 1 107 ? -11.671 -14.808 12.686 1.00 81.62 107 ALA A CA 1
ATOM 784 C C . ALA A 1 107 ? -11.642 -14.747 14.224 1.00 81.62 107 ALA A C 1
ATOM 786 O O . ALA A 1 107 ? -12.534 -15.289 14.875 1.00 81.62 107 ALA A O 1
ATOM 787 N N . LEU A 1 108 ? -10.664 -14.056 14.822 1.00 79.38 108 LEU A N 1
ATOM 788 C CA . LEU A 1 108 ? -10.608 -13.834 16.273 1.00 79.38 108 LEU A CA 1
ATOM 789 C C . LEU A 1 108 ? -11.822 -13.040 16.782 1.00 79.38 108 LEU A C 1
ATOM 791 O O . LEU A 1 108 ? -12.350 -13.367 17.848 1.00 79.38 108 LEU A O 1
ATOM 795 N N . ASP A 1 109 ? -12.298 -12.067 15.999 1.00 74.62 109 ASP A N 1
ATOM 796 C CA . ASP A 1 109 ? -13.505 -11.282 16.282 1.00 74.62 109 ASP A CA 1
ATOM 797 C C . ASP A 1 109 ? -14.785 -12.144 16.320 1.00 74.62 109 ASP A C 1
ATOM 799 O O . ASP A 1 109 ? -15.696 -11.854 17.096 1.00 74.62 109 ASP A O 1
ATOM 803 N N . LEU A 1 110 ? -14.854 -13.226 15.530 1.00 74.06 110 LEU A N 1
ATOM 804 C CA . LEU A 1 110 ? -15.967 -14.189 15.554 1.00 74.06 110 LEU A CA 1
ATOM 805 C C . LEU A 1 110 ? -15.902 -15.145 16.758 1.00 74.06 110 LEU A C 1
ATOM 807 O O . LEU A 1 110 ? -16.939 -15.589 17.247 1.00 74.06 110 LEU A O 1
ATOM 811 N N . ILE A 1 111 ? -14.696 -15.469 17.234 1.00 78.56 111 ILE A N 1
ATOM 812 C CA . ILE A 1 111 ? -14.475 -16.394 18.359 1.00 78.56 111 ILE A CA 1
ATOM 813 C C . ILE A 1 111 ? -14.729 -15.701 19.709 1.00 78.56 111 ILE A C 1
ATOM 815 O O . ILE A 1 111 ? -15.211 -16.336 20.646 1.00 78.56 111 ILE A O 1
ATOM 819 N N . HIS A 1 112 ? -14.445 -14.398 19.812 1.00 69.38 112 HIS A N 1
ATOM 820 C CA . HIS A 1 112 ? -14.592 -13.620 21.045 1.00 69.38 112 HIS A CA 1
ATOM 821 C C . HIS A 1 112 ? -15.599 -12.462 20.892 1.00 69.38 112 HIS A C 1
ATOM 823 O O . HIS A 1 112 ? -15.187 -11.303 20.839 1.00 69.38 112 HIS A O 1
ATOM 829 N N . PRO A 1 113 ? -16.925 -12.714 20.943 1.00 64.75 113 PRO A N 1
ATOM 830 C CA . PRO A 1 113 ? -17.966 -11.670 20.905 1.00 64.75 113 PRO A CA 1
ATOM 831 C C . PRO A 1 113 ? -18.017 -10.764 22.167 1.00 64.75 113 PRO A C 1
ATOM 833 O O . PRO A 1 113 ? -19.028 -10.126 22.459 1.00 64.75 113 PRO A O 1
ATOM 836 N N . GLY A 1 114 ? -16.932 -10.708 22.946 1.00 55.53 114 GLY A N 1
ATOM 837 C CA . GLY A 1 114 ? -16.816 -10.102 24.274 1.00 55.53 114 GLY A CA 1
ATOM 838 C C . GLY A 1 114 ? -16.360 -8.639 24.296 1.00 55.53 114 GLY A C 1
ATOM 839 O O . GLY A 1 114 ? -15.453 -8.300 25.050 1.00 55.53 114 GLY A O 1
ATOM 840 N N . GLY A 1 115 ? -17.004 -7.770 23.514 1.00 58.22 115 GLY A N 1
ATOM 841 C CA . GLY A 1 115 ? -16.899 -6.310 23.658 1.00 58.22 115 GLY A CA 1
ATOM 842 C C . GLY A 1 115 ? -15.713 -5.627 22.953 1.00 58.22 115 GLY A C 1
ATOM 843 O O . GLY A 1 115 ? -14.539 -5.894 23.212 1.00 58.22 115 GLY A O 1
ATOM 844 N N . LEU A 1 116 ? -16.046 -4.624 22.132 1.00 55.47 116 LEU A N 1
ATOM 845 C CA . LEU A 1 116 ? -15.131 -3.877 21.250 1.00 55.47 116 LEU A CA 1
ATOM 846 C C . LEU A 1 116 ? -13.899 -3.267 21.946 1.00 55.47 116 LEU A C 1
ATOM 848 O O . LEU A 1 116 ? -12.824 -3.186 21.353 1.00 55.47 116 LEU A O 1
ATOM 852 N N . THR A 1 117 ? -14.009 -2.879 23.219 1.00 53.44 117 THR A N 1
ATOM 853 C CA . THR A 1 117 ? -12.893 -2.322 24.008 1.00 53.44 117 THR A CA 1
ATOM 854 C C . THR A 1 117 ? -11.778 -3.328 24.314 1.00 53.44 117 THR A C 1
ATOM 856 O O . THR A 1 117 ? -10.700 -2.914 24.747 1.00 53.44 117 THR A O 1
ATOM 859 N N . SER A 1 118 ? -12.009 -4.626 24.091 1.00 58.06 118 SER A N 1
ATOM 860 C CA . SER A 1 118 ? -10.967 -5.656 24.127 1.00 58.06 118 SER A CA 1
ATOM 861 C C . SER A 1 118 ? -10.205 -5.720 22.797 1.00 58.06 118 SER A C 1
ATOM 863 O O . SER A 1 118 ? -8.977 -5.678 22.777 1.00 58.06 118 SER A O 1
ATOM 865 N N . GLN A 1 119 ? -10.935 -5.719 21.677 1.00 65.81 119 GLN A N 1
ATOM 866 C CA . GLN A 1 119 ? -10.393 -5.898 20.324 1.00 65.81 119 GLN A CA 1
ATOM 867 C C . GLN A 1 119 ? -9.490 -4.732 19.892 1.00 65.81 119 GLN A C 1
ATOM 869 O O . GLN A 1 119 ? -8.386 -4.966 19.399 1.00 65.81 119 GLN A O 1
ATOM 874 N N . ILE A 1 120 ? -9.904 -3.480 20.145 1.00 73.88 120 ILE A N 1
ATOM 875 C CA . ILE A 1 120 ? -9.127 -2.277 19.776 1.00 73.88 120 ILE A CA 1
ATOM 876 C C . ILE A 1 120 ? -7.709 -2.290 20.385 1.00 73.88 120 ILE A C 1
ATOM 878 O O . ILE A 1 120 ? -6.774 -1.778 19.775 1.00 73.88 120 ILE A O 1
ATOM 882 N N . LYS A 1 121 ? -7.511 -2.898 21.566 1.00 79.00 121 LYS A N 1
ATOM 883 C CA . LYS A 1 121 ? -6.202 -2.923 22.247 1.00 79.00 121 LYS A CA 1
ATOM 884 C C . LYS A 1 121 ? -5.136 -3.743 21.518 1.00 79.00 121 LYS A C 1
ATOM 886 O O . LYS A 1 121 ? -3.956 -3.492 21.737 1.00 79.00 121 LYS A O 1
ATOM 891 N N . PHE A 1 122 ? -5.541 -4.718 20.704 1.00 80.69 122 PHE A N 1
ATOM 892 C CA . PHE A 1 122 ? -4.633 -5.539 19.898 1.00 80.69 122 PHE A CA 1
ATOM 893 C C . PHE A 1 122 ? -4.596 -5.079 18.434 1.00 80.69 122 PHE A C 1
ATOM 895 O O . PHE A 1 122 ? -3.525 -5.042 17.837 1.00 80.69 122 PHE A O 1
ATOM 902 N N . GLU A 1 123 ? -5.742 -4.656 17.889 1.00 82.00 123 GLU A N 1
ATOM 903 C CA . GLU A 1 123 ? -5.845 -4.032 16.563 1.00 82.00 123 GLU A CA 1
ATOM 904 C C . GLU A 1 123 ? -4.924 -2.807 16.436 1.00 82.00 123 GLU A C 1
ATOM 906 O O . GLU A 1 123 ? -4.039 -2.793 15.583 1.00 82.00 123 GLU A O 1
ATOM 911 N N . LEU A 1 124 ? -5.070 -1.804 17.307 1.00 85.31 124 LEU A N 1
ATOM 912 C CA . LEU A 1 124 ? -4.404 -0.509 17.142 1.00 85.31 124 LEU A CA 1
ATOM 913 C C . LEU A 1 124 ? -2.856 -0.576 17.091 1.00 85.31 124 LEU A C 1
ATOM 915 O O . LEU A 1 124 ? -2.281 0.043 16.192 1.00 85.31 124 LEU A O 1
ATOM 919 N N . PRO A 1 125 ? -2.148 -1.312 17.980 1.00 90.62 125 PRO A N 1
ATOM 920 C CA . PRO A 1 125 ? -0.693 -1.454 17.882 1.00 90.62 125 PRO A CA 1
ATOM 921 C C . PRO A 1 125 ? -0.236 -2.375 16.740 1.00 90.62 125 PRO A C 1
ATOM 923 O O . PRO A 1 125 ? 0.926 -2.310 16.352 1.00 90.62 125 PRO A O 1
ATOM 926 N N . TRP A 1 126 ? -1.104 -3.231 16.192 1.00 88.81 126 TRP A N 1
ATOM 927 C CA . TRP A 1 126 ? -0.756 -4.039 15.022 1.00 88.81 126 TRP A CA 1
ATOM 928 C C . TRP A 1 126 ? -0.958 -3.266 13.712 1.00 88.81 126 TRP A C 1
ATOM 930 O O . TRP A 1 126 ? -0.110 -3.331 12.823 1.00 88.81 126 TRP A O 1
ATOM 940 N N . LEU A 1 127 ? -2.030 -2.474 13.604 1.00 86.94 127 LEU A N 1
ATOM 941 C CA . LEU A 1 127 ? -2.242 -1.564 12.476 1.00 86.94 127 LEU A CA 1
ATOM 942 C C . LEU A 1 127 ? -1.106 -0.543 12.358 1.00 86.94 127 LEU A C 1
ATOM 944 O O . LEU A 1 127 ? -0.648 -0.288 11.250 1.00 86.94 127 LEU A O 1
ATOM 948 N N . SER A 1 128 ? -0.571 -0.021 13.469 1.00 88.62 128 SER A N 1
ATOM 949 C CA . SER A 1 128 ? 0.589 0.881 13.408 1.00 88.62 128 SER A CA 1
ATOM 950 C C . SER A 1 128 ? 1.880 0.184 12.951 1.00 88.62 128 SER A C 1
ATOM 952 O O . SER A 1 128 ? 2.687 0.807 12.262 1.00 88.62 128 SER A O 1
ATOM 954 N N . VAL A 1 129 ? 2.061 -1.111 13.246 1.00 92.81 129 VAL A N 1
ATOM 955 C CA . VAL A 1 129 ? 3.161 -1.930 12.698 1.00 92.81 129 VAL A CA 1
ATOM 956 C C . VAL A 1 129 ? 2.980 -2.174 11.196 1.00 92.81 129 VAL A C 1
ATOM 958 O O . VAL A 1 129 ? 3.943 -2.027 10.443 1.00 92.81 129 VAL A O 1
ATOM 961 N N . LEU A 1 130 ? 1.762 -2.485 10.735 1.00 91.12 130 LEU A N 1
ATOM 962 C CA . LEU A 1 130 ? 1.460 -2.603 9.302 1.00 91.12 130 LEU A CA 1
ATOM 963 C C . LEU A 1 130 ? 1.694 -1.274 8.570 1.00 91.12 130 LEU A C 1
ATOM 965 O O . LEU A 1 130 ? 2.391 -1.254 7.560 1.00 91.12 130 LEU A O 1
ATOM 969 N N . ALA A 1 131 ? 1.190 -0.160 9.104 1.00 91.25 131 ALA A N 1
ATOM 970 C CA . ALA A 1 131 ? 1.398 1.172 8.543 1.00 91.25 131 ALA A CA 1
ATOM 971 C C . ALA A 1 131 ? 2.895 1.525 8.467 1.00 91.25 131 ALA A C 1
ATOM 973 O O . ALA A 1 131 ? 3.373 1.958 7.421 1.00 91.25 131 ALA A O 1
ATOM 974 N N . ALA A 1 132 ? 3.675 1.270 9.524 1.00 94.00 132 ALA A N 1
ATOM 975 C CA . ALA A 1 132 ? 5.124 1.481 9.507 1.00 94.00 132 ALA A CA 1
ATOM 976 C C . ALA A 1 132 ? 5.841 0.625 8.440 1.00 94.00 132 ALA A C 1
ATOM 978 O O . ALA A 1 132 ? 6.792 1.094 7.812 1.00 94.00 132 ALA A O 1
ATOM 979 N N . LEU A 1 133 ? 5.370 -0.601 8.190 1.00 93.06 133 LEU A N 1
ATOM 980 C CA . LEU A 1 133 ? 5.901 -1.483 7.147 1.00 93.06 133 LEU A CA 1
ATOM 981 C C . LEU A 1 133 ? 5.546 -0.993 5.727 1.00 93.06 133 LEU A C 1
ATOM 983 O O . LEU A 1 133 ? 6.391 -1.049 4.828 1.00 93.06 133 LEU A O 1
ATOM 987 N N . TRP A 1 134 ? 4.345 -0.446 5.524 1.00 93.62 134 TRP A N 1
ATOM 988 C CA . TRP A 1 134 ? 3.957 0.212 4.270 1.00 93.62 134 TRP A CA 1
ATOM 989 C C . TRP A 1 134 ? 4.731 1.517 4.035 1.00 93.62 134 TRP A C 1
ATOM 991 O O . TRP A 1 134 ? 5.224 1.733 2.929 1.00 93.62 134 TRP A O 1
ATOM 1001 N N . LEU A 1 135 ? 4.961 2.324 5.077 1.00 94.31 135 LEU A N 1
ATOM 1002 C CA . LEU A 1 135 ? 5.797 3.529 5.017 1.00 94.31 135 LEU A CA 1
ATOM 1003 C C . LEU A 1 135 ? 7.267 3.208 4.694 1.00 94.31 135 LEU A C 1
ATOM 1005 O O . LEU A 1 135 ? 7.900 3.913 3.907 1.00 94.31 135 LEU A O 1
ATOM 1009 N N . ALA A 1 136 ? 7.813 2.124 5.256 1.00 94.12 136 ALA A N 1
ATOM 1010 C CA . ALA A 1 136 ? 9.140 1.627 4.896 1.00 94.12 136 ALA A CA 1
ATOM 1011 C C . ALA A 1 136 ? 9.185 1.146 3.435 1.00 94.12 136 ALA A C 1
ATOM 1013 O O . ALA A 1 136 ? 10.110 1.480 2.699 1.00 94.12 136 ALA A O 1
ATOM 1014 N N . THR A 1 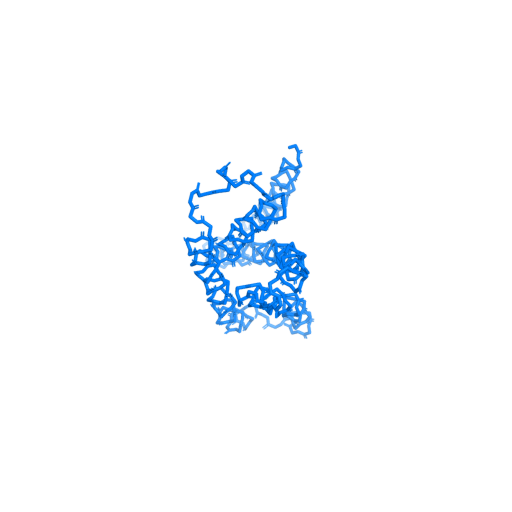137 ? 8.161 0.418 2.982 1.00 92.81 137 THR A N 1
ATOM 1015 C CA . THR A 1 137 ? 8.035 -0.015 1.579 1.00 92.81 137 THR A CA 1
ATOM 1016 C C . THR A 1 137 ? 8.001 1.186 0.631 1.00 92.81 137 THR A C 1
ATOM 1018 O O . THR A 1 137 ? 8.721 1.200 -0.368 1.00 92.81 137 THR A O 1
ATOM 1021 N N . ALA A 1 138 ? 7.240 2.225 0.979 1.00 91.38 138 ALA A N 1
ATOM 1022 C CA . ALA A 1 138 ? 7.171 3.470 0.229 1.00 91.38 138 ALA A CA 1
ATOM 1023 C C . ALA A 1 138 ? 8.523 4.204 0.183 1.00 91.38 138 ALA A C 1
ATOM 1025 O O . ALA A 1 138 ? 8.957 4.595 -0.895 1.00 91.38 138 ALA A O 1
ATOM 1026 N N . SER A 1 139 ? 9.237 4.357 1.304 1.00 92.25 139 SER A N 1
ATOM 1027 C CA . SER A 1 139 ? 10.518 5.083 1.310 1.00 92.25 139 SER A CA 1
ATOM 1028 C C . SER A 1 139 ? 11.623 4.361 0.527 1.00 92.25 139 SER A C 1
ATOM 1030 O O . SER A 1 139 ? 12.359 5.010 -0.221 1.00 92.25 139 SER A O 1
ATOM 1032 N N . TYR A 1 140 ? 11.694 3.025 0.599 1.00 91.06 140 TYR A N 1
ATOM 1033 C CA . TYR A 1 140 ? 12.599 2.232 -0.242 1.00 91.06 140 TYR A CA 1
ATOM 1034 C C . TYR A 1 140 ? 12.226 2.289 -1.734 1.00 91.06 140 TYR A C 1
ATOM 1036 O O . TYR A 1 140 ? 13.126 2.339 -2.574 1.00 91.06 140 TYR A O 1
ATOM 1044 N N . ALA A 1 141 ? 10.933 2.319 -2.078 1.00 88.44 141 ALA A N 1
ATOM 1045 C CA . ALA A 1 141 ? 10.481 2.480 -3.461 1.00 88.44 141 ALA A CA 1
ATOM 1046 C C . ALA A 1 141 ?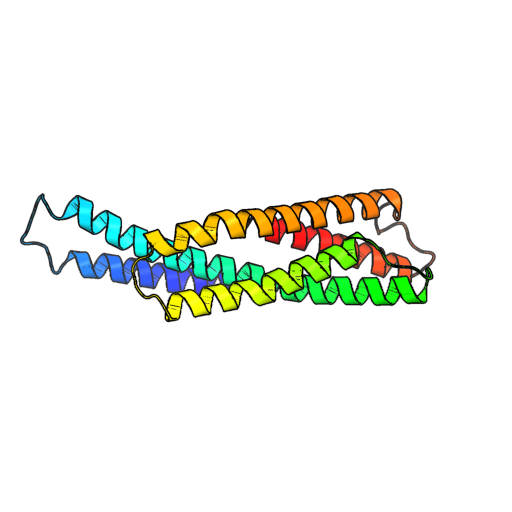 10.792 3.888 -4.011 1.00 88.44 141 ALA A C 1
ATOM 1048 O O . ALA A 1 141 ? 11.366 3.992 -5.092 1.00 88.44 141 ALA A O 1
ATOM 1049 N N . THR A 1 142 ? 10.526 4.962 -3.252 1.00 90.12 142 THR A N 1
ATOM 1050 C CA . THR A 1 142 ? 10.927 6.339 -3.613 1.00 90.12 142 THR A CA 1
ATOM 1051 C C . THR A 1 142 ? 12.426 6.425 -3.875 1.00 90.12 142 THR A C 1
ATOM 1053 O O . THR A 1 142 ? 12.843 7.016 -4.869 1.00 90.12 142 THR A O 1
ATOM 1056 N N . LYS A 1 143 ? 13.243 5.814 -3.006 1.00 88.56 143 LYS A N 1
ATOM 1057 C CA . LYS A 1 143 ? 14.698 5.812 -3.162 1.00 88.56 143 LYS A CA 1
ATOM 1058 C C . LYS A 1 143 ? 15.122 5.168 -4.489 1.00 88.56 143 LYS A C 1
ATOM 1060 O O . LYS A 1 143 ? 15.887 5.775 -5.229 1.00 88.56 143 LYS A O 1
ATOM 1065 N N . ALA A 1 144 ? 14.597 3.984 -4.806 1.00 83.19 144 ALA A N 1
ATOM 1066 C CA . ALA A 1 144 ? 14.908 3.297 -6.059 1.00 83.19 144 ALA A CA 1
ATOM 1067 C C . ALA A 1 144 ? 14.423 4.072 -7.296 1.00 83.19 144 ALA A C 1
ATOM 1069 O O . ALA A 1 144 ? 15.155 4.181 -8.271 1.00 83.19 144 ALA A O 1
ATOM 1070 N N . VAL A 1 145 ? 13.235 4.688 -7.252 1.00 81.94 145 VAL A N 1
ATOM 1071 C CA . VAL A 1 145 ? 12.742 5.539 -8.353 1.00 81.94 145 VAL A CA 1
ATOM 1072 C C . VAL A 1 145 ? 13.680 6.727 -8.617 1.00 81.94 145 VAL A C 1
ATOM 1074 O O . VAL A 1 145 ? 13.904 7.072 -9.772 1.00 81.94 145 VAL A O 1
ATOM 1077 N N . ILE A 1 146 ? 14.272 7.326 -7.578 1.00 82.94 146 ILE A N 1
ATOM 1078 C CA . ILE A 1 146 ? 15.206 8.456 -7.728 1.00 82.94 146 ILE A CA 1
ATOM 1079 C C . ILE A 1 146 ? 16.606 8.002 -8.183 1.00 82.94 146 ILE A C 1
ATOM 1081 O O . ILE A 1 146 ? 17.220 8.684 -9.001 1.00 82.94 146 ILE A O 1
ATOM 1085 N N . GLU A 1 147 ? 17.123 6.878 -7.673 1.00 82.44 147 GLU A N 1
ATOM 1086 C CA . GLU A 1 147 ? 18.491 6.412 -7.968 1.00 82.44 147 GLU A CA 1
ATOM 1087 C C . GLU A 1 147 ? 18.599 5.582 -9.266 1.00 82.44 147 GLU A C 1
ATOM 1089 O O . GLU A 1 147 ? 19.533 5.793 -10.039 1.00 82.44 147 GLU A O 1
ATOM 1094 N N . ASP A 1 148 ? 17.650 4.680 -9.552 1.00 76.12 148 ASP A N 1
ATOM 1095 C CA . ASP A 1 148 ? 17.685 3.783 -10.726 1.00 76.12 148 ASP A CA 1
ATOM 1096 C C . ASP A 1 148 ? 17.051 4.399 -11.999 1.00 76.12 148 ASP A C 1
ATOM 1098 O O . ASP A 1 1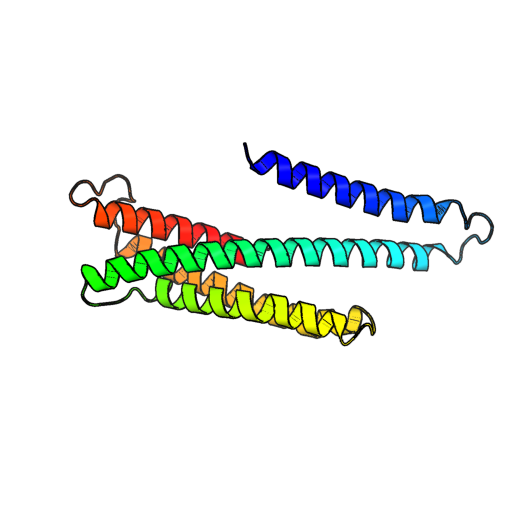48 ? 17.275 3.908 -13.117 1.00 76.12 148 ASP A O 1
ATOM 1102 N N . PHE A 1 149 ? 16.243 5.461 -11.854 1.00 74.25 149 PHE A N 1
ATOM 1103 C CA . PHE A 1 149 ? 15.454 6.074 -12.939 1.00 74.25 149 PHE A CA 1
ATOM 1104 C C . PHE A 1 149 ? 15.534 7.623 -12.984 1.00 74.25 149 PHE A C 1
ATOM 1106 O O . PHE A 1 149 ? 14.500 8.302 -12.974 1.00 74.25 149 PHE A O 1
ATOM 1113 N N . PRO A 1 150 ? 16.741 8.222 -13.084 1.00 65.56 150 PRO A N 1
ATOM 1114 C CA . PRO A 1 150 ? 16.876 9.658 -13.331 1.00 65.56 150 PRO A CA 1
ATOM 1115 C C . PRO A 1 150 ? 16.213 10.052 -14.665 1.00 65.56 150 PRO A C 1
ATOM 1117 O O . PRO A 1 150 ? 16.424 9.383 -15.675 1.00 65.56 150 PRO A O 1
ATOM 1120 N N . GLY A 1 151 ? 15.429 11.138 -14.655 1.00 64.69 151 GLY A N 1
ATOM 1121 C CA . GLY A 1 151 ? 14.675 11.646 -15.819 1.00 64.69 151 GLY A CA 1
ATOM 1122 C C . GLY A 1 151 ? 13.155 11.417 -15.775 1.00 64.69 151 GLY A C 1
ATOM 1123 O O . GLY A 1 151 ? 12.446 11.886 -16.660 1.00 64.69 151 GLY A O 1
ATOM 1124 N N . PHE A 1 152 ? 12.632 10.747 -14.735 1.00 66.25 152 PHE A N 1
ATOM 1125 C CA . PHE A 1 152 ? 11.252 10.223 -14.686 1.00 66.25 152 PHE A CA 1
ATOM 1126 C C . PHE A 1 152 ? 10.973 9.197 -15.808 1.00 66.25 152 PHE A C 1
ATOM 1128 O O . PHE A 1 152 ? 11.820 8.905 -16.650 1.00 66.25 152 PHE A O 1
ATOM 1135 N N . CYS A 1 153 ? 9.781 8.592 -15.812 1.00 72.75 153 CYS A N 1
ATOM 1136 C CA . CYS A 1 153 ? 9.480 7.501 -16.743 1.00 72.75 153 CYS A CA 1
ATOM 1137 C C . CYS A 1 153 ? 9.237 7.945 -18.206 1.00 72.75 153 CYS A C 1
ATOM 1139 O O . CYS A 1 153 ? 9.104 7.074 -19.056 1.00 72.75 153 CYS A O 1
ATOM 1141 N N . ASP A 1 154 ? 9.203 9.246 -18.529 1.00 69.44 154 ASP A N 1
ATOM 1142 C CA . ASP A 1 154 ? 8.975 9.738 -19.905 1.00 69.44 154 ASP A CA 1
ATOM 1143 C C . ASP A 1 154 ? 10.231 9.686 -20.801 1.00 69.44 154 ASP A C 1
ATOM 1145 O O . ASP A 1 154 ? 10.131 9.432 -22.002 1.00 69.44 154 ASP A O 1
ATOM 1149 N N . GLU A 1 155 ? 11.435 9.895 -20.252 1.00 64.25 155 GLU A N 1
ATOM 1150 C CA . GLU A 1 155 ? 12.662 9.997 -21.066 1.00 64.25 155 GLU A CA 1
ATOM 1151 C C . GLU A 1 155 ? 13.250 8.628 -21.479 1.00 64.25 155 GLU A C 1
ATOM 1153 O O . GLU A 1 155 ? 14.145 8.547 -22.325 1.00 64.25 155 GLU A O 1
ATOM 1158 N N . ILE A 1 156 ? 12.732 7.519 -20.936 1.00 62.84 156 ILE A N 1
ATOM 1159 C CA . ILE A 1 156 ? 13.297 6.164 -21.088 1.00 62.84 156 ILE A CA 1
ATOM 1160 C C . ILE A 1 156 ? 12.856 5.504 -22.410 1.00 62.84 156 ILE A C 1
ATOM 1162 O O . ILE A 1 156 ? 12.141 4.501 -22.437 1.00 62.84 156 ILE A O 1
ATOM 1166 N N . ARG A 1 157 ? 13.318 6.053 -23.539 1.00 60.81 157 ARG A N 1
ATOM 1167 C CA . ARG A 1 157 ? 12.989 5.554 -24.890 1.00 60.81 157 ARG A CA 1
ATOM 1168 C C . ARG A 1 157 ? 13.720 4.278 -25.326 1.00 60.81 157 ARG A C 1
ATOM 1170 O O . ARG A 1 157 ? 13.178 3.544 -26.147 1.00 60.81 157 ARG A O 1
ATOM 1177 N N . ASP A 1 158 ? 14.911 3.995 -24.798 1.00 62.66 158 ASP A N 1
ATOM 1178 C CA . ASP A 1 158 ? 15.787 2.937 -25.343 1.00 62.66 158 ASP A CA 1
ATOM 1179 C C . ASP A 1 158 ? 15.448 1.503 -24.894 1.00 62.66 158 ASP A C 1
ATOM 1181 O O . ASP A 1 158 ? 16.037 0.544 -25.390 1.00 62.66 158 ASP A O 1
ATOM 1185 N N . SER A 1 159 ? 14.515 1.303 -23.955 1.00 67.00 159 SER A N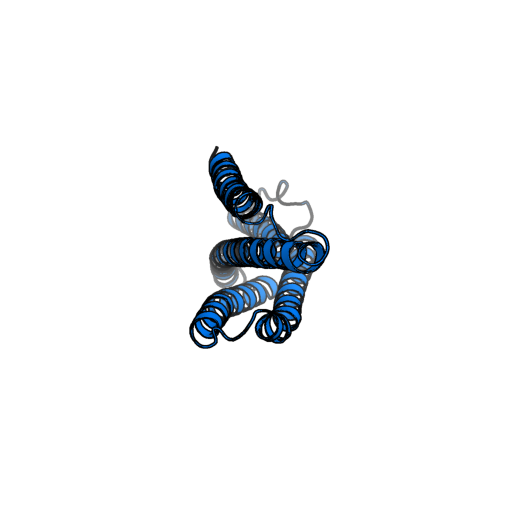 1
ATOM 1186 C CA . SER A 1 159 ? 14.066 -0.053 -23.596 1.00 67.00 159 SER A CA 1
ATOM 1187 C C . SER A 1 159 ? 12.677 -0.086 -22.956 1.00 67.00 159 SER A C 1
ATOM 1189 O O . SER A 1 159 ? 12.489 0.328 -21.811 1.00 67.00 159 SER A O 1
ATOM 1191 N N . ALA A 1 160 ? 11.717 -0.698 -23.660 1.00 74.31 160 ALA A N 1
ATOM 1192 C CA . ALA A 1 160 ? 10.349 -0.908 -23.172 1.00 74.31 160 ALA A CA 1
ATOM 1193 C C . ALA A 1 160 ? 10.302 -1.596 -21.792 1.00 74.31 160 ALA A C 1
ATOM 1195 O O . ALA A 1 160 ? 9.464 -1.267 -20.959 1.00 74.31 160 ALA A O 1
ATOM 1196 N N . ASN A 1 161 ? 11.251 -2.492 -21.506 1.00 74.38 161 ASN A N 1
ATOM 1197 C CA . ASN A 1 161 ? 11.322 -3.200 -20.227 1.00 74.38 161 ASN A CA 1
ATOM 1198 C C . ASN A 1 161 ? 11.700 -2.280 -19.049 1.00 74.38 161 ASN A C 1
ATOM 1200 O O . ASN A 1 161 ? 11.185 -2.480 -17.950 1.00 74.38 161 ASN A O 1
ATOM 1204 N N . ARG A 1 162 ? 12.558 -1.262 -19.254 1.00 73.31 162 ARG A N 1
ATOM 1205 C CA . ARG A 1 162 ? 12.842 -0.251 -18.214 1.00 73.31 162 ARG A CA 1
ATOM 1206 C C . ARG A 1 162 ? 11.676 0.718 -18.047 1.00 73.31 162 ARG A C 1
ATOM 1208 O O . ARG A 1 162 ? 11.381 1.082 -16.915 1.00 73.31 162 ARG A O 1
ATOM 1215 N N . LEU A 1 163 ? 11.006 1.089 -19.140 1.00 80.62 163 LEU A N 1
ATOM 1216 C CA . LEU A 1 163 ? 9.801 1.921 -19.107 1.00 80.62 163 LEU A CA 1
ATOM 1217 C C . LEU A 1 163 ? 8.696 1.264 -18.259 1.00 80.62 163 LEU A C 1
ATOM 1219 O O . LEU A 1 163 ? 8.204 1.877 -17.314 1.00 80.62 163 LEU A O 1
ATOM 1223 N N . VAL A 1 164 ? 8.390 -0.014 -18.522 1.00 82.06 164 VAL A N 1
ATOM 1224 C CA . VAL A 1 164 ? 7.440 -0.805 -17.718 1.00 82.06 164 VAL A CA 1
ATOM 1225 C C . VAL A 1 164 ? 7.902 -0.901 -16.261 1.00 82.06 164 VAL A C 1
ATOM 1227 O O . VAL A 1 164 ? 7.130 -0.580 -15.364 1.00 82.06 164 VAL A O 1
ATOM 1230 N N . ALA A 1 165 ? 9.164 -1.262 -15.994 1.00 80.12 165 ALA A N 1
ATOM 1231 C CA . ALA A 1 165 ? 9.665 -1.359 -14.619 1.00 80.12 165 ALA A CA 1
ATOM 1232 C C . ALA A 1 165 ? 9.571 -0.027 -13.841 1.00 80.12 165 ALA A C 1
ATOM 1234 O O . ALA A 1 165 ? 9.234 -0.039 -12.657 1.00 80.12 165 ALA A O 1
ATOM 1235 N N . CYS A 1 166 ? 9.813 1.113 -14.499 1.00 84.25 166 CYS A N 1
ATOM 1236 C CA . CYS A 1 166 ? 9.641 2.453 -13.928 1.00 84.25 166 CYS A CA 1
ATOM 1237 C C . CYS A 1 166 ? 8.169 2.726 -13.576 1.00 84.25 166 CYS A C 1
ATOM 1239 O O . CYS A 1 166 ? 7.853 3.110 -12.448 1.00 84.25 166 CYS A O 1
ATOM 1241 N N . GLN A 1 167 ? 7.258 2.460 -14.518 1.00 85.94 167 GLN A N 1
ATOM 1242 C CA . GLN A 1 167 ? 5.824 2.690 -14.348 1.00 85.94 167 GLN A CA 1
ATOM 1243 C C . GLN A 1 167 ? 5.219 1.809 -13.240 1.00 85.94 167 GLN A C 1
ATOM 1245 O O . GLN A 1 167 ? 4.528 2.325 -12.363 1.00 85.94 167 GLN A O 1
ATOM 1250 N N . GLU A 1 168 ? 5.528 0.510 -13.216 1.00 86.31 168 GLU A N 1
ATOM 1251 C CA . GLU A 1 168 ? 5.067 -0.408 -12.162 1.00 86.31 168 GLU A CA 1
ATOM 1252 C C . GLU A 1 168 ? 5.617 -0.012 -10.778 1.00 86.31 168 GLU A C 1
ATOM 1254 O O . GLU A 1 168 ? 4.900 -0.079 -9.778 1.00 86.31 168 GLU A O 1
ATOM 1259 N N . SER A 1 169 ? 6.861 0.480 -10.706 1.00 86.69 169 SER A N 1
ATOM 1260 C CA . SER A 1 169 ? 7.457 0.976 -9.454 1.00 86.69 169 SER A CA 1
ATOM 1261 C C . SER A 1 169 ? 6.753 2.231 -8.928 1.00 86.69 169 SER A C 1
ATOM 1263 O O . SER A 1 169 ? 6.504 2.342 -7.727 1.00 86.69 169 SER A O 1
ATOM 1265 N N . ALA A 1 170 ? 6.374 3.155 -9.816 1.00 87.81 170 ALA A N 1
ATOM 1266 C CA . ALA A 1 170 ? 5.613 4.351 -9.457 1.00 87.81 170 ALA A CA 1
ATOM 1267 C C . ALA A 1 170 ? 4.189 4.015 -8.967 1.00 87.81 170 ALA A C 1
ATOM 1269 O O . ALA A 1 170 ? 3.706 4.612 -8.002 1.00 87.81 170 ALA A O 1
ATOM 1270 N N . ILE A 1 171 ? 3.529 3.022 -9.574 1.00 89.31 171 ILE A N 1
ATOM 1271 C CA . ILE A 1 171 ? 2.202 2.555 -9.141 1.00 89.31 171 ILE A CA 1
ATOM 1272 C C . ILE A 1 171 ? 2.296 1.828 -7.784 1.00 89.31 171 ILE A C 1
ATOM 1274 O O . ILE A 1 171 ? 1.479 2.074 -6.893 1.00 89.31 171 ILE A O 1
ATOM 1278 N N . LEU A 1 172 ? 3.321 0.993 -7.578 1.00 90.06 172 LEU A N 1
ATOM 1279 C CA . LEU A 1 172 ? 3.602 0.341 -6.292 1.00 90.06 172 LEU A CA 1
ATOM 1280 C C . LEU A 1 172 ? 3.828 1.376 -5.178 1.00 90.06 172 LEU A C 1
ATOM 1282 O O . LEU A 1 172 ? 3.263 1.239 -4.093 1.00 90.06 172 LEU A O 1
ATOM 1286 N N . LEU A 1 173 ? 4.586 2.442 -5.457 1.00 90.94 173 LEU A N 1
ATOM 1287 C CA . LEU A 1 173 ? 4.825 3.550 -4.529 1.00 90.94 173 LEU A CA 1
ATOM 1288 C C . LEU A 1 173 ? 3.532 4.282 -4.122 1.00 90.94 173 LEU A C 1
ATOM 1290 O O . LEU A 1 173 ? 3.372 4.650 -2.954 1.00 90.94 173 LEU A O 1
ATOM 1294 N N . ALA A 1 174 ? 2.602 4.476 -5.062 1.00 90.62 174 ALA A N 1
ATOM 1295 C CA . ALA A 1 174 ? 1.306 5.092 -4.789 1.00 90.62 174 ALA A CA 1
ATOM 1296 C C . ALA A 1 174 ? 0.425 4.201 -3.894 1.00 90.62 174 ALA A C 1
ATOM 1298 O O . ALA A 1 174 ? -0.127 4.679 -2.901 1.00 90.62 174 ALA A O 1
ATOM 1299 N N . PHE A 1 175 ? 0.340 2.896 -4.178 1.00 91.19 175 PHE A N 1
ATOM 1300 C CA . PHE A 1 175 ? -0.408 1.962 -3.330 1.00 91.19 175 PHE A CA 1
ATOM 1301 C C . PHE A 1 175 ? 0.221 1.767 -1.941 1.00 91.19 175 PHE A C 1
ATOM 1303 O O . PHE A 1 175 ? -0.513 1.625 -0.965 1.00 91.19 175 PHE A O 1
ATOM 1310 N N . ALA A 1 176 ? 1.552 1.814 -1.817 1.00 90.62 176 ALA A N 1
ATOM 1311 C CA . ALA A 1 176 ? 2.226 1.764 -0.518 1.00 90.62 176 ALA A CA 1
ATOM 1312 C C . ALA A 1 176 ? 1.894 2.989 0.357 1.00 90.62 176 ALA A C 1
ATOM 1314 O O . ALA A 1 176 ? 1.664 2.835 1.554 1.00 90.62 176 ALA A O 1
ATOM 1315 N N . HIS A 1 177 ? 1.786 4.188 -0.232 1.00 90.25 177 HIS A N 1
ATOM 1316 C CA . HIS A 1 177 ? 1.288 5.370 0.482 1.00 90.25 177 HIS A CA 1
ATOM 1317 C C . HIS A 1 177 ? -0.198 5.254 0.846 1.00 90.25 177 HIS A C 1
ATOM 1319 O O . HIS A 1 177 ? -0.572 5.601 1.962 1.00 90.25 177 HIS A O 1
ATOM 1325 N N . LEU A 1 178 ? -1.049 4.740 -0.051 1.00 89.38 178 LEU A N 1
ATOM 1326 C CA . LEU A 1 178 ? -2.470 4.519 0.251 1.00 89.38 178 LEU A CA 1
ATOM 1327 C C . LEU A 1 178 ? -2.651 3.565 1.444 1.00 89.38 178 LEU A C 1
ATOM 1329 O O . LEU A 1 178 ? -3.379 3.898 2.370 1.00 89.38 178 LEU A O 1
ATOM 1333 N N . ASN A 1 179 ? -1.915 2.450 1.485 1.00 89.31 179 ASN A N 1
ATOM 1334 C CA . ASN A 1 179 ? -1.921 1.506 2.612 1.00 89.31 179 ASN A CA 1
ATOM 1335 C C . ASN A 1 179 ? -1.295 2.044 3.915 1.00 89.31 179 ASN A C 1
ATOM 1337 O O . ASN A 1 179 ? -1.406 1.390 4.950 1.00 89.31 179 ASN A O 1
ATOM 1341 N N . TYR A 1 180 ? -0.628 3.201 3.885 1.00 89.75 180 TYR A N 1
ATOM 1342 C CA . TYR A 1 180 ? -0.145 3.896 5.082 1.00 89.75 180 TYR A CA 1
ATOM 1343 C C . TYR A 1 180 ? -1.173 4.897 5.649 1.00 89.75 180 TYR A C 1
ATOM 1345 O O . TYR A 1 180 ? -1.158 5.174 6.846 1.00 89.75 180 TYR A O 1
ATOM 1353 N N . PHE A 1 181 ? -2.059 5.441 4.806 1.00 87.56 181 PHE A N 1
ATOM 1354 C CA . PHE A 1 181 ? -3.035 6.473 5.185 1.00 87.56 181 PHE A CA 1
ATOM 1355 C C . PHE A 1 181 ? -4.428 5.943 5.584 1.00 87.56 181 PHE A C 1
ATOM 1357 O O . PHE A 1 181 ? -5.266 6.753 5.989 1.00 87.56 181 PHE A O 1
ATOM 1364 N N . ILE A 1 182 ? -4.688 4.636 5.450 1.00 83.62 182 ILE A N 1
ATOM 1365 C CA . ILE A 1 182 ? -5.977 3.971 5.751 1.00 83.62 182 ILE A CA 1
ATOM 1366 C C . ILE A 1 182 ? -5.919 3.259 7.108 1.00 83.62 182 ILE A C 1
ATOM 1368 O O . ILE A 1 182 ? -6.865 3.476 7.899 1.00 83.62 182 ILE A O 1
#

Sequence (182 aa):
MRECVYYSLADSVLARALQVCALKRDVNANSHILASSHFSRSCVMTVASVVRLIALSLVSVFALCTLGLAAAVLSLSKTYMSGYYPYAALAIAAAVITILTIPAMSALDLIHPGGLTSQIKFELPWLSVLAALWLATASYATKAVIEDFPGFCDEIRDSANRLVACQESAILLAFAHLNYFI

Organism: NCBI:txid2018698

Secondary structure (DSSP, 8-state):
--HHHHHHHHHHHHHHHHHHHHHHHHTTTTSTTTTHHHHHHHHHHHHHHHHHHHHHHHHHHHHHHHHHHHHHHHHHHHHHSSS--HHHHHHHHHHHHHHHHHHHHHHHHHH--S-HHHHHHHHHHHHHHHHHHHHHHHHHHHHHHHHH-TTTTTS--S-HHHHHHHHHHHHHHHHHHHHHH-

Radius of gyration: 22.1 Å; chains: 1; bounding box: 62×29×57 Å